Protein AF-A0AAV0UFV2-F1 (afdb_monomer_lite)

Sequence (112 aa):
MKVVALDAGGATLKASVVASGVSPTVSILANHVASLSAHPSVMYMGRKLQELERQRAKLRYLRPVQRGYCVNWNVESELWTYVMSDELLKVKDPTEYSLVVTAPLLAPDSRE

Radius of gyration: 15.3 Å; chains: 1; bounding box: 38×41×36 Å

Secondary structure (DSSP, 8-state):
-EEEEEEE-SSEEEEEEEETTSPPP-EEEES-EEEETTEEEEEE-HHHHHHHHHTT--EEEE-SEETTEES-HHHHHHHHHHHHSTTTT--S-GGGEEEEE---TTPPPS--

Organism: NCBI:txid86335

Structure (mmCIF, N/CA/C/O backbone):
data_AF-A0AAV0UFV2-F1
#
_entry.id   AF-A0AAV0UFV2-F1
#
loop_
_atom_site.group_PDB
_atom_site.id
_atom_site.type_symbol
_atom_site.label_atom_id
_atom_site.label_alt_id
_atom_site.label_comp_id
_atom_site.label_asym_id
_atom_site.label_entity_id
_atom_site.label_seq_id
_atom_site.pdbx_PDB_ins_code
_atom_site.Cartn_x
_atom_site.Cartn_y
_atom_site.Cartn_z
_atom_site.occupancy
_atom_site.B_iso_or_equiv
_atom_site.auth_seq_id
_atom_site.auth_comp_id
_atom_site.auth_asym_id
_atom_site.auth_atom_id
_atom_site.pdbx_PDB_model_num
ATOM 1 N N . MET A 1 1 ? -14.036 2.169 20.352 1.00 84.62 1 MET A N 1
ATOM 2 C CA . MET A 1 1 ? -13.224 1.334 19.443 1.00 84.62 1 MET A CA 1
ATOM 3 C C . MET A 1 1 ? -12.814 2.188 18.257 1.00 84.62 1 MET A C 1
ATOM 5 O O . MET A 1 1 ? -13.665 2.918 17.756 1.00 84.62 1 MET A O 1
ATOM 9 N N . LYS A 1 2 ? -11.537 2.153 17.864 1.00 93.44 2 LYS A N 1
ATOM 10 C CA . LYS A 1 2 ? -11.041 2.796 16.642 1.00 93.44 2 LYS A CA 1
ATOM 11 C C . LYS A 1 2 ? -10.772 1.702 15.615 1.00 93.44 2 LYS A C 1
ATOM 13 O O . LYS A 1 2 ? -10.237 0.653 15.969 1.00 93.44 2 LYS A O 1
ATOM 18 N N . VAL A 1 3 ? -11.158 1.933 14.369 1.00 96.19 3 VAL A N 1
ATOM 19 C CA . VAL A 1 3 ? -10.978 0.966 13.286 1.00 96.19 3 VAL A CA 1
ATOM 20 C C . VAL A 1 3 ? -10.235 1.640 12.148 1.00 96.19 3 VAL A C 1
ATOM 22 O O . VAL A 1 3 ? -10.602 2.738 11.741 1.00 96.19 3 VAL A O 1
ATOM 25 N N . VAL A 1 4 ? -9.208 0.987 11.621 1.00 97.12 4 VAL A N 1
ATOM 26 C CA . VAL A 1 4 ? -8.668 1.315 10.304 1.00 97.12 4 VAL A CA 1
ATOM 27 C C . VAL A 1 4 ? -9.484 0.530 9.285 1.00 97.12 4 VAL A C 1
ATOM 29 O O . VAL A 1 4 ? -9.473 -0.700 9.294 1.00 97.12 4 VAL A O 1
ATOM 32 N N . ALA A 1 5 ? -10.223 1.236 8.436 1.00 97.44 5 ALA A N 1
ATOM 33 C CA . ALA A 1 5 ? -10.875 0.649 7.274 1.00 97.44 5 ALA A CA 1
ATOM 34 C C . ALA A 1 5 ? -9.938 0.797 6.072 1.00 97.44 5 ALA A C 1
ATOM 36 O O . ALA A 1 5 ? -9.543 1.920 5.755 1.00 97.44 5 ALA A O 1
ATOM 37 N N . LEU A 1 6 ? -9.583 -0.313 5.424 1.00 98.06 6 LEU A N 1
ATOM 38 C CA . LEU A 1 6 ? -8.672 -0.361 4.282 1.00 98.06 6 LEU A CA 1
ATOM 39 C C . LEU A 1 6 ? -9.327 -1.082 3.097 1.00 98.06 6 LEU A C 1
ATOM 41 O O . LEU A 1 6 ? -9.587 -2.280 3.144 1.00 98.06 6 LEU A O 1
ATOM 45 N N . ASP A 1 7 ? -9.557 -0.355 2.010 1.00 97.50 7 ASP A N 1
ATOM 46 C CA . ASP A 1 7 ? -9.875 -0.943 0.711 1.00 97.50 7 ASP A CA 1
ATOM 47 C C . ASP A 1 7 ? -8.568 -1.192 -0.059 1.00 97.50 7 ASP A C 1
ATOM 49 O O . ASP A 1 7 ? -7.950 -0.247 -0.567 1.00 97.50 7 ASP A O 1
ATOM 53 N N . ALA A 1 8 ? -8.120 -2.452 -0.088 1.00 96.31 8 ALA A N 1
ATOM 54 C CA . ALA A 1 8 ? -6.832 -2.873 -0.642 1.00 96.31 8 ALA A CA 1
ATOM 55 C C . ALA A 1 8 ? -6.943 -3.232 -2.136 1.00 96.31 8 ALA A C 1
ATOM 57 O O . ALA A 1 8 ? -6.817 -4.385 -2.554 1.00 96.31 8 ALA A O 1
ATOM 58 N N . GLY A 1 9 ? -7.223 -2.225 -2.964 1.00 95.62 9 GLY A N 1
ATOM 59 C CA . GLY A 1 9 ? -7.360 -2.388 -4.409 1.00 95.62 9 GLY A CA 1
ATOM 60 C C . GLY A 1 9 ? -6.021 -2.561 -5.134 1.00 95.62 9 GLY A C 1
ATOM 61 O O . GLY A 1 9 ? -4.976 -2.082 -4.701 1.00 95.62 9 GLY A O 1
ATOM 62 N N . GLY A 1 10 ? -6.045 -3.183 -6.318 1.00 95.31 10 GLY A N 1
ATOM 63 C CA . GLY A 1 10 ? -4.823 -3.408 -7.105 1.00 95.31 10 GLY A CA 1
ATOM 64 C C . GLY A 1 10 ? -4.198 -2.150 -7.723 1.00 95.31 10 GLY A C 1
ATOM 65 O O . GLY A 1 10 ? -3.032 -2.168 -8.102 1.00 95.31 10 GLY A O 1
ATOM 66 N N . ALA A 1 11 ? -4.961 -1.060 -7.846 1.00 95.94 11 ALA A N 1
ATOM 67 C CA . ALA A 1 11 ? -4.463 0.224 -8.347 1.00 95.94 11 ALA A CA 1
ATOM 68 C C . ALA A 1 11 ? -4.240 1.243 -7.224 1.00 95.94 11 ALA A C 1
ATOM 70 O O . ALA A 1 11 ? -3.305 2.039 -7.288 1.00 95.94 11 ALA A O 1
ATOM 71 N N . THR A 1 12 ? -5.104 1.242 -6.209 1.00 97.81 12 THR A N 1
ATOM 72 C CA . THR A 1 12 ? -5.054 2.187 -5.094 1.00 97.81 12 THR A CA 1
ATOM 73 C C . THR A 1 12 ? -5.417 1.507 -3.785 1.00 97.81 12 THR A C 1
ATOM 75 O O . THR A 1 12 ? -6.274 0.627 -3.751 1.00 97.81 12 THR A O 1
ATOM 78 N N . LEU A 1 13 ? -4.781 1.971 -2.714 1.00 98.25 13 LEU A N 1
ATOM 79 C CA . LEU A 1 13 ? -5.176 1.731 -1.336 1.00 98.25 13 LEU A CA 1
ATOM 80 C C . LEU A 1 13 ? -5.995 2.936 -0.877 1.00 98.25 13 LEU A C 1
ATOM 82 O O . LEU A 1 13 ? -5.528 4.076 -0.975 1.00 98.25 13 LEU A O 1
ATOM 86 N N . LYS A 1 14 ? -7.212 2.705 -0.386 1.00 98.19 14 LYS A N 1
ATOM 87 C CA . LYS A 1 14 ? -8.035 3.760 0.222 1.00 98.19 14 LYS A CA 1
ATOM 88 C C . LYS A 1 14 ? -8.236 3.423 1.679 1.00 98.19 14 LYS A C 1
ATOM 90 O O . LYS A 1 14 ? -8.684 2.325 1.992 1.00 98.19 14 LYS A O 1
ATOM 95 N N . ALA A 1 15 ? -7.919 4.358 2.559 1.00 97.94 15 ALA A N 1
ATOM 96 C CA . ALA A 1 15 ? -7.925 4.078 3.979 1.00 97.94 15 ALA A CA 1
ATOM 97 C C . ALA A 1 15 ? -8.536 5.211 4.795 1.00 97.94 15 ALA A C 1
ATOM 99 O O . ALA A 1 15 ? -8.470 6.379 4.408 1.00 97.94 15 ALA A O 1
ATOM 100 N N . SER A 1 16 ? -9.130 4.857 5.929 1.00 97.25 16 SER A N 1
ATOM 101 C CA . SER A 1 16 ? -9.725 5.803 6.869 1.00 97.25 16 SER A CA 1
ATOM 102 C C . SER A 1 16 ? -9.610 5.294 8.300 1.00 97.25 16 SER A C 1
ATOM 104 O O . SER A 1 16 ? -9.692 4.089 8.544 1.00 97.25 16 SER A O 1
ATOM 106 N N . VAL A 1 17 ? -9.474 6.220 9.250 1.00 96.19 17 VAL A N 1
ATOM 107 C CA . VAL A 1 17 ? -9.699 5.937 10.669 1.00 96.19 17 VAL A CA 1
ATOM 108 C C . VAL A 1 17 ? -11.167 6.215 10.984 1.00 96.19 17 VAL A C 1
ATOM 110 O O . VAL A 1 17 ? -11.631 7.351 10.905 1.00 96.19 17 VAL A O 1
ATOM 113 N N . VAL A 1 18 ? -11.889 5.170 11.374 1.00 95.44 18 VAL A N 1
ATOM 114 C CA . VAL A 1 18 ? -13.297 5.219 11.764 1.00 95.44 18 VAL A CA 1
ATOM 115 C C . VAL A 1 18 ? -13.393 5.160 13.286 1.00 95.44 18 VAL A C 1
ATOM 117 O O . VAL A 1 18 ? -12.907 4.224 13.928 1.00 95.44 18 VAL A O 1
ATOM 120 N N . ALA A 1 19 ? -14.031 6.168 13.874 1.00 93.31 19 ALA A N 1
ATOM 121 C CA . ALA A 1 19 ? -14.291 6.254 15.305 1.00 93.31 19 ALA A CA 1
ATOM 122 C C . ALA A 1 19 ? -15.661 6.899 15.554 1.00 93.31 19 ALA A C 1
ATOM 124 O O . ALA A 1 19 ? -16.124 7.727 14.772 1.00 93.31 19 ALA A O 1
ATOM 125 N N . SER A 1 20 ? -16.314 6.521 16.655 1.00 91.56 20 SER A N 1
ATOM 126 C CA . SER A 1 20 ? -17.621 7.081 17.019 1.00 91.56 20 SER A CA 1
ATOM 127 C C . SER A 1 20 ? -17.538 8.597 17.218 1.00 91.56 20 SER A C 1
ATOM 129 O O . SER A 1 20 ? -16.617 9.083 17.873 1.00 91.56 20 SER A O 1
ATOM 131 N N . GLY A 1 21 ? -18.496 9.337 16.655 1.00 89.25 21 GLY A N 1
ATOM 132 C CA . GLY A 1 21 ? -18.562 10.798 16.760 1.00 89.25 21 GLY A CA 1
ATOM 133 C C . GLY A 1 21 ? -17.538 11.562 15.910 1.00 89.25 21 GLY A C 1
ATOM 134 O O . GLY A 1 21 ? -17.485 12.785 16.001 1.00 89.25 21 GLY A O 1
ATOM 135 N N . VAL A 1 22 ? -16.746 10.876 15.078 1.00 88.50 22 VAL A N 1
ATOM 136 C CA . VAL A 1 22 ? -15.770 11.494 14.169 1.00 88.50 22 VAL A CA 1
ATOM 137 C C . VAL A 1 22 ? -16.201 11.252 12.727 1.00 88.50 22 VAL A C 1
ATOM 139 O O . VAL A 1 22 ? -16.448 10.114 12.333 1.00 88.50 22 VAL A O 1
ATOM 142 N N . SER A 1 23 ? -16.281 12.320 11.928 1.00 90.38 23 SER A N 1
ATOM 143 C CA . SER A 1 23 ? -16.510 12.180 10.488 1.00 90.38 23 SER A CA 1
ATOM 144 C C . SER A 1 23 ? -15.266 11.566 9.833 1.00 90.38 23 SER A C 1
ATOM 146 O O . SER A 1 23 ? -14.176 12.127 9.992 1.00 90.38 23 SER A O 1
ATOM 148 N N . PRO A 1 24 ? -15.383 10.429 9.128 1.00 87.69 24 PRO A N 1
ATOM 149 C CA . PRO A 1 24 ? -14.230 9.768 8.537 1.00 87.69 24 PRO A CA 1
ATOM 150 C C . PRO A 1 24 ? -13.656 10.592 7.379 1.00 87.69 24 PRO A C 1
ATOM 152 O O . PRO A 1 24 ? -14.382 11.080 6.513 1.00 87.69 24 PRO A O 1
ATOM 155 N N . THR A 1 25 ? -12.330 10.705 7.332 1.00 92.25 25 THR A N 1
ATOM 156 C CA . THR A 1 25 ? -11.589 11.220 6.172 1.00 92.25 25 THR A CA 1
ATOM 157 C C . THR A 1 25 ? -10.963 10.061 5.408 1.00 92.25 25 THR A C 1
ATOM 159 O O . THR A 1 25 ? -10.591 9.054 6.011 1.00 92.25 25 THR A O 1
ATOM 162 N N . VAL A 1 26 ? -10.853 10.177 4.083 1.00 95.12 26 VAL A N 1
ATOM 163 C CA . VAL A 1 26 ? -10.234 9.141 3.246 1.00 95.12 26 VAL A CA 1
ATOM 164 C C . VAL A 1 26 ? -8.871 9.597 2.744 1.00 95.12 26 VAL A C 1
ATOM 166 O O . VAL A 1 26 ? -8.734 10.671 2.158 1.00 95.12 26 VAL A O 1
ATOM 169 N N . SER A 1 27 ? -7.875 8.746 2.946 1.00 96.50 27 SER A N 1
ATOM 170 C CA . SER A 1 27 ? -6.542 8.869 2.371 1.00 96.50 27 SER A CA 1
ATOM 171 C C . SER A 1 27 ? -6.417 7.882 1.212 1.00 96.50 27 SER A C 1
ATOM 173 O O . SER A 1 27 ? -6.798 6.719 1.344 1.00 96.50 27 SER A O 1
ATOM 175 N N . ILE A 1 28 ? -5.914 8.344 0.064 1.00 96.94 28 ILE A N 1
ATOM 176 C CA . ILE A 1 28 ? -5.761 7.526 -1.146 1.00 96.94 28 ILE A CA 1
ATOM 177 C C . ILE A 1 28 ? -4.283 7.467 -1.521 1.00 96.94 28 ILE A C 1
ATOM 179 O O . ILE A 1 28 ? -3.650 8.498 -1.746 1.00 96.94 28 ILE A O 1
ATOM 183 N N . LEU A 1 29 ? -3.756 6.252 -1.626 1.00 97.81 29 LEU A N 1
ATOM 184 C CA . LEU A 1 29 ? -2.387 5.958 -2.028 1.00 97.81 29 LEU A CA 1
ATOM 185 C C . LEU A 1 29 ? -2.401 5.076 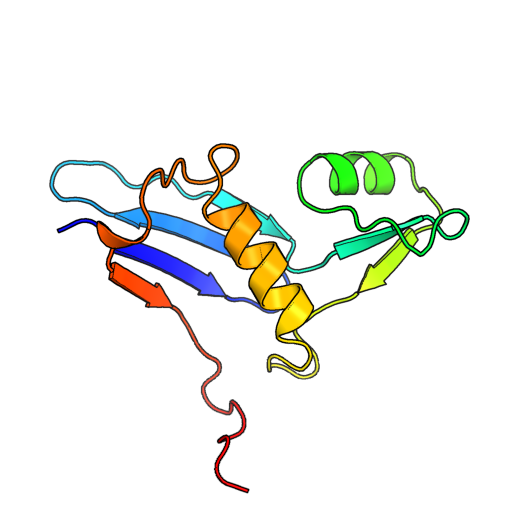-3.279 1.00 97.81 29 LEU A C 1
ATOM 187 O O . LEU A 1 29 ? -3.252 4.203 -3.416 1.00 97.81 29 LEU A O 1
ATOM 191 N N . ALA A 1 30 ? -1.465 5.282 -4.203 1.00 98.00 30 ALA A N 1
ATOM 192 C CA . ALA A 1 30 ? -1.287 4.357 -5.318 1.00 98.00 30 ALA A CA 1
ATOM 193 C C . ALA A 1 30 ? -0.714 3.023 -4.809 1.00 98.00 30 ALA A C 1
ATOM 195 O O . ALA A 1 30 ? 0.247 3.031 -4.041 1.00 98.00 30 ALA A O 1
ATOM 196 N N . ASN A 1 31 ? -1.283 1.887 -5.229 1.00 97.69 31 ASN A N 1
ATOM 197 C CA . ASN A 1 31 ? -0.822 0.563 -4.800 1.00 97.69 31 ASN A CA 1
ATOM 198 C C . ASN A 1 31 ? 0.371 0.090 -5.650 1.00 97.69 31 ASN A C 1
ATOM 200 O O . ASN A 1 31 ? 0.318 -0.911 -6.369 1.00 97.69 31 ASN A O 1
ATOM 204 N N . HIS A 1 32 ? 1.433 0.891 -5.644 1.00 98.06 32 HIS A N 1
ATOM 205 C CA . HIS A 1 32 ? 2.695 0.583 -6.295 1.00 98.06 32 HIS A CA 1
ATOM 206 C C . HIS A 1 32 ? 3.829 1.397 -5.687 1.00 98.06 32 HIS A C 1
ATOM 208 O O . HIS A 1 32 ? 3.640 2.496 -5.167 1.00 98.06 32 HIS A O 1
ATOM 214 N N . VAL A 1 33 ? 5.031 0.861 -5.832 1.00 98.25 33 VAL A N 1
ATOM 215 C CA . VAL A 1 33 ? 6.278 1.580 -5.584 1.00 98.25 33 VAL A CA 1
ATOM 216 C C . VAL A 1 33 ? 7.051 1.668 -6.893 1.00 98.25 33 VAL A C 1
ATOM 218 O O . VAL A 1 33 ? 6.765 0.944 -7.855 1.00 98.25 33 VAL A O 1
ATOM 221 N N . ALA A 1 34 ? 8.039 2.550 -6.963 1.00 98.31 34 ALA A N 1
ATOM 222 C CA . ALA A 1 34 ? 8.980 2.530 -8.073 1.00 98.31 34 ALA A CA 1
ATOM 223 C C . ALA A 1 34 ? 10.375 2.950 -7.634 1.00 98.31 34 ALA A C 1
ATOM 225 O O . ALA A 1 34 ? 10.523 3.735 -6.705 1.00 98.31 34 ALA A O 1
ATOM 226 N N . SER A 1 35 ? 11.392 2.479 -8.348 1.00 98.19 35 SER A N 1
ATOM 227 C CA . SER A 1 35 ? 12.765 2.963 -8.214 1.00 98.19 35 SER A CA 1
ATOM 228 C C . SER A 1 35 ? 13.196 3.750 -9.445 1.00 98.19 35 SER A C 1
ATOM 230 O O . SER A 1 35 ? 12.668 3.575 -10.548 1.00 98.19 35 SER A O 1
ATOM 232 N N . LEU A 1 36 ? 14.182 4.631 -9.279 1.00 97.88 36 LEU A N 1
ATOM 233 C CA . LEU A 1 36 ? 14.851 5.243 -10.422 1.00 97.88 36 LEU A CA 1
ATOM 234 C C . LEU A 1 36 ? 15.716 4.191 -11.112 1.00 97.88 36 LEU A C 1
ATOM 236 O O . LEU A 1 36 ? 16.453 3.457 -10.462 1.00 97.88 36 LEU A O 1
ATOM 240 N N . SER A 1 37 ? 15.719 4.173 -12.445 1.00 95.56 37 SER A N 1
ATOM 241 C CA . SER A 1 37 ? 16.564 3.238 -13.203 1.00 95.56 37 SER A CA 1
ATOM 242 C C . SER A 1 37 ? 18.057 3.375 -12.884 1.00 95.56 37 SER A C 1
ATOM 244 O O . SER A 1 37 ? 18.783 2.396 -13.016 1.00 95.56 37 SER A O 1
ATOM 246 N N . ALA A 1 38 ? 18.501 4.571 -12.481 1.00 96.06 38 ALA A N 1
ATOM 247 C CA . ALA A 1 38 ? 19.872 4.840 -12.048 1.00 96.06 38 ALA A CA 1
ATOM 248 C C . ALA A 1 38 ? 20.154 4.409 -10.593 1.00 96.06 38 ALA A C 1
ATOM 250 O O . ALA A 1 38 ? 21.302 4.156 -10.253 1.00 96.06 38 ALA A O 1
ATOM 251 N N . HIS A 1 39 ? 19.120 4.296 -9.752 1.00 95.56 39 HIS A N 1
ATOM 252 C CA . HIS A 1 39 ? 19.226 3.962 -8.327 1.00 95.56 39 HIS A CA 1
ATOM 253 C C . HIS A 1 39 ? 18.201 2.874 -7.960 1.00 95.56 39 HIS A C 1
ATOM 255 O O . HIS A 1 39 ? 17.224 3.148 -7.260 1.00 95.56 39 HIS A O 1
ATOM 261 N N . PRO A 1 40 ? 18.378 1.634 -8.457 1.00 93.94 40 PRO A N 1
ATOM 262 C CA . PRO A 1 40 ? 17.357 0.592 -8.364 1.00 93.94 40 PRO A CA 1
ATOM 263 C C . PRO A 1 40 ? 17.108 0.080 -6.938 1.00 93.94 40 PRO A C 1
ATOM 265 O O . PRO A 1 40 ? 16.085 -0.558 -6.715 1.00 93.94 40 PRO A O 1
ATOM 268 N N . SER A 1 41 ? 18.015 0.346 -5.992 1.00 94.00 41 SER A N 1
ATOM 269 C CA . SER A 1 41 ? 17.899 -0.043 -4.580 1.00 94.00 41 SER A CA 1
ATOM 270 C C . SER A 1 41 ? 17.005 0.881 -3.750 1.00 94.00 41 SER A C 1
ATOM 272 O O . SER A 1 41 ? 16.643 0.521 -2.635 1.00 94.00 41 SER A O 1
ATOM 274 N N . VAL A 1 42 ? 16.651 2.063 -4.265 1.00 95.88 42 VAL A N 1
ATOM 275 C CA . VAL A 1 42 ? 15.825 3.039 -3.545 1.00 95.88 42 VAL A CA 1
ATOM 276 C C . VAL A 1 42 ? 14.399 2.977 -4.074 1.00 95.88 42 VAL A C 1
ATOM 278 O O . VAL A 1 42 ? 14.161 3.262 -5.249 1.00 95.88 42 VAL A O 1
ATOM 281 N N . MET A 1 43 ? 13.457 2.630 -3.199 1.00 96.25 43 MET A N 1
ATOM 282 C CA . MET A 1 43 ? 12.030 2.612 -3.515 1.00 96.25 43 MET A CA 1
ATOM 283 C C . MET A 1 43 ? 11.372 3.931 -3.114 1.00 96.25 43 MET A C 1
ATOM 285 O O . MET A 1 43 ? 11.567 4.446 -2.014 1.00 96.25 43 MET A O 1
ATOM 289 N N . TYR A 1 44 ? 10.572 4.468 -4.024 1.00 97.50 44 TYR A N 1
ATOM 290 C CA . TYR A 1 44 ? 9.751 5.652 -3.832 1.00 97.50 44 TYR A CA 1
ATOM 291 C C . TYR A 1 44 ? 8.278 5.245 -3.817 1.00 97.50 44 TYR A C 1
ATOM 293 O O . TYR A 1 44 ? 7.854 4.374 -4.578 1.00 97.50 44 TYR A O 1
ATOM 301 N N . MET A 1 45 ? 7.498 5.918 -2.976 1.00 96.62 45 MET A N 1
ATOM 302 C CA . MET A 1 45 ? 6.043 5.794 -2.876 1.00 96.62 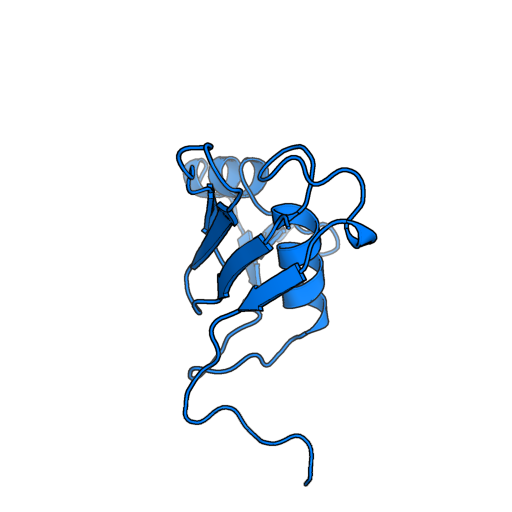45 MET A CA 1
ATOM 303 C C . MET A 1 45 ? 5.436 7.139 -2.458 1.00 96.62 45 MET A C 1
ATOM 305 O O . MET A 1 45 ? 6.170 8.099 -2.189 1.00 96.62 45 MET A O 1
ATOM 309 N N . GLY A 1 46 ? 4.106 7.230 -2.430 1.00 94.62 46 GLY A N 1
ATOM 310 C CA . GLY A 1 46 ? 3.399 8.429 -1.973 1.00 94.62 46 GLY A CA 1
ATOM 311 C C . GLY A 1 46 ? 3.751 9.685 -2.774 1.00 94.62 46 GLY A C 1
ATOM 312 O O . GLY A 1 46 ? 3.918 9.636 -3.996 1.00 94.62 46 GLY A O 1
ATOM 313 N N . ARG A 1 47 ? 3.878 10.826 -2.086 1.00 94.75 47 ARG A N 1
ATOM 314 C CA . ARG A 1 47 ? 4.125 12.130 -2.728 1.00 94.75 47 ARG A CA 1
ATOM 315 C C . ARG A 1 47 ? 5.436 12.165 -3.518 1.00 94.75 47 ARG A C 1
ATOM 317 O O . ARG A 1 47 ? 5.451 12.659 -4.641 1.00 94.75 47 ARG A O 1
ATOM 324 N N . LYS A 1 48 ? 6.513 11.594 -2.967 1.00 95.75 48 LYS A N 1
ATOM 325 C CA . LYS A 1 48 ? 7.830 11.563 -3.630 1.00 95.75 48 LYS A CA 1
ATOM 326 C C . LYS A 1 48 ? 7.767 10.836 -4.970 1.00 95.75 48 LYS A C 1
ATOM 328 O O . LYS A 1 48 ? 8.355 11.287 -5.948 1.00 95.75 48 LYS A O 1
ATOM 333 N N . LEU A 1 49 ? 7.034 9.723 -5.031 1.00 97.25 49 LEU A N 1
ATOM 334 C CA . LEU A 1 49 ? 6.838 9.014 -6.290 1.00 97.25 49 LEU A CA 1
ATOM 335 C C . LEU A 1 49 ? 6.005 9.839 -7.278 1.00 97.25 49 LEU A C 1
ATOM 337 O O . LEU A 1 49 ? 6.403 9.973 -8.430 1.00 97.25 49 LEU A O 1
ATOM 341 N N . GLN A 1 50 ? 4.909 10.455 -6.826 1.00 96.38 50 GLN A N 1
ATOM 342 C CA . GLN A 1 50 ? 4.073 11.307 -7.685 1.00 96.38 50 GLN A CA 1
ATOM 343 C C . GLN A 1 50 ? 4.858 12.473 -8.306 1.00 96.38 50 GLN A C 1
ATOM 345 O O . GLN A 1 50 ? 4.616 12.853 -9.452 1.00 96.38 50 GLN A O 1
ATOM 350 N N . GLU A 1 51 ? 5.807 13.054 -7.573 1.00 97.81 51 GLU A N 1
ATOM 351 C CA . GLU A 1 51 ? 6.695 14.098 -8.092 1.00 97.81 51 GLU A CA 1
ATOM 352 C C . GLU A 1 51 ? 7.597 13.569 -9.217 1.00 97.81 51 GLU A C 1
ATOM 354 O O . GLU A 1 51 ? 7.681 14.191 -10.279 1.00 97.81 51 GLU A O 1
ATOM 359 N N . LEU A 1 52 ? 8.204 12.393 -9.032 1.00 98.06 52 LEU A N 1
ATOM 360 C CA . LEU A 1 52 ? 9.024 11.738 -10.059 1.00 98.06 52 LEU A CA 1
ATOM 361 C C . LEU A 1 52 ? 8.203 11.350 -11.300 1.00 98.06 52 LEU A C 1
ATOM 363 O O . LEU A 1 52 ? 8.674 11.503 -12.429 1.00 98.06 52 LEU A O 1
ATOM 367 N N . GLU A 1 53 ? 6.966 10.889 -11.105 1.00 97.38 53 GLU A N 1
ATOM 368 C CA . GLU A 1 53 ? 6.021 10.578 -12.184 1.00 97.38 53 GLU A CA 1
ATOM 369 C C . GLU A 1 53 ? 5.689 11.829 -13.011 1.00 97.38 53 GLU A C 1
ATOM 371 O O . GLU A 1 53 ? 5.770 11.801 -14.242 1.00 97.38 53 GLU A O 1
ATOM 376 N N . ARG A 1 54 ? 5.394 12.959 -12.350 1.00 97.88 54 ARG A N 1
ATOM 377 C CA . ARG A 1 54 ? 5.131 14.253 -13.012 1.00 97.88 54 ARG A CA 1
ATOM 378 C C . ARG A 1 54 ? 6.332 14.758 -13.808 1.00 97.88 54 ARG A C 1
ATOM 380 O O . ARG A 1 54 ? 6.153 15.337 -14.877 1.00 97.88 54 ARG A O 1
ATOM 387 N N . GLN A 1 55 ? 7.542 14.507 -13.316 1.00 97.69 55 GLN A N 1
ATOM 388 C CA . GLN A 1 55 ? 8.793 14.841 -14.002 1.00 97.69 55 GLN A CA 1
ATOM 389 C C . GLN A 1 55 ? 9.147 13.862 -15.131 1.00 97.69 55 GLN A C 1
ATOM 391 O O . GLN A 1 55 ? 10.162 14.050 -15.800 1.00 97.69 55 GLN A O 1
ATOM 396 N N . ARG A 1 56 ? 8.327 12.825 -15.364 1.00 96.62 56 ARG A N 1
ATOM 397 C CA . ARG A 1 56 ? 8.586 11.763 -16.348 1.00 96.62 56 ARG A CA 1
ATOM 398 C C . ARG A 1 56 ? 9.953 11.102 -16.136 1.00 96.62 56 ARG A C 1
ATOM 400 O O . ARG A 1 56 ? 10.641 10.753 -17.097 1.00 96.62 56 ARG A O 1
ATOM 407 N N . ALA A 1 57 ? 10.354 10.940 -14.874 1.00 97.75 57 ALA A N 1
ATOM 408 C CA . ALA A 1 57 ? 11.596 10.270 -14.528 1.00 97.75 57 ALA A CA 1
ATOM 409 C C . ALA A 1 57 ? 11.604 8.821 -15.049 1.00 97.75 57 ALA A C 1
ATOM 411 O O . ALA A 1 57 ? 10.562 8.180 -15.215 1.00 97.75 57 ALA A O 1
ATOM 412 N N . LYS A 1 58 ? 12.799 8.269 -15.286 1.00 98.00 58 LYS A N 1
ATOM 413 C CA . LYS A 1 58 ? 12.958 6.893 -15.779 1.00 98.00 58 LYS A CA 1
ATOM 414 C C . LYS A 1 58 ? 12.747 5.877 -14.649 1.00 98.00 58 LYS A C 1
ATOM 416 O O . LYS A 1 58 ? 13.713 5.386 -14.057 1.00 98.00 58 LYS A O 1
ATOM 421 N N . LEU A 1 59 ? 11.487 5.575 -14.356 1.00 98.19 59 LEU A N 1
ATOM 422 C CA . LEU A 1 59 ? 11.055 4.741 -13.233 1.00 98.19 59 LEU A CA 1
ATOM 423 C C . LEU A 1 59 ? 10.913 3.257 -13.602 1.00 98.19 59 LEU A C 1
ATOM 425 O O . LEU A 1 59 ? 10.536 2.914 -14.723 1.00 98.19 59 LEU A O 1
ATOM 429 N N . ARG A 1 60 ? 11.187 2.375 -12.637 1.00 97.88 60 ARG A N 1
ATOM 430 C CA . ARG A 1 60 ? 10.874 0.941 -12.684 1.00 97.88 60 ARG A CA 1
ATOM 431 C C . ARG A 1 60 ? 9.822 0.640 -11.626 1.00 97.88 60 ARG A C 1
ATOM 433 O O . ARG A 1 60 ? 10.112 0.732 -10.438 1.00 97.88 60 ARG A O 1
ATOM 440 N N . TYR A 1 61 ? 8.613 0.310 -12.067 1.00 97.19 61 TYR A N 1
ATOM 441 C CA . TYR A 1 61 ? 7.480 0.068 -11.179 1.00 97.19 61 TYR A CA 1
ATOM 442 C C . TYR A 1 61 ? 7.487 -1.346 -10.617 1.00 97.19 61 TYR A C 1
ATOM 444 O O . TYR A 1 61 ? 7.785 -2.308 -11.325 1.00 97.19 61 TYR A O 1
ATOM 452 N N . LEU A 1 62 ? 7.056 -1.455 -9.368 1.00 97.06 62 LEU A N 1
ATOM 453 C CA . LEU A 1 62 ? 6.775 -2.707 -8.697 1.00 97.06 62 LEU A CA 1
ATOM 454 C C . LEU A 1 62 ? 5.370 -2.630 -8.097 1.00 97.06 62 LEU A C 1
ATOM 456 O O . LEU A 1 62 ? 5.042 -1.703 -7.356 1.00 97.06 62 LEU A O 1
ATOM 460 N N . ARG A 1 63 ? 4.529 -3.596 -8.467 1.00 96.94 63 ARG A N 1
ATOM 461 C CA . ARG A 1 63 ? 3.142 -3.699 -8.007 1.00 96.94 63 ARG A CA 1
ATOM 462 C C . ARG A 1 63 ? 2.988 -4.958 -7.164 1.00 96.94 63 ARG A C 1
ATOM 464 O O . ARG A 1 63 ? 3.339 -6.027 -7.670 1.00 96.94 63 ARG A O 1
ATOM 471 N N . PRO A 1 64 ? 2.471 -4.853 -5.931 1.00 96.94 64 PRO A N 1
ATOM 472 C CA . PRO A 1 64 ? 2.224 -6.021 -5.099 1.00 96.94 64 PRO A CA 1
ATOM 473 C C . PRO A 1 64 ? 1.052 -6.857 -5.607 1.00 96.94 64 PRO A C 1
ATOM 475 O O . PRO A 1 64 ? 1.068 -8.073 -5.449 1.00 96.94 64 PRO A O 1
ATOM 478 N N . VAL A 1 65 ? 0.078 -6.234 -6.276 1.00 95.75 65 VAL A N 1
ATOM 479 C CA . VAL A 1 65 ? -1.085 -6.917 -6.848 1.00 95.75 65 VAL A CA 1
ATOM 480 C C . VAL A 1 65 ? -0.894 -7.160 -8.341 1.00 95.75 65 VAL A C 1
ATOM 482 O O . VAL A 1 65 ? -0.658 -6.236 -9.126 1.00 95.75 65 VAL A O 1
ATOM 485 N N . GLN A 1 66 ? -1.051 -8.417 -8.750 1.00 92.69 66 GLN A N 1
ATOM 486 C CA . GLN A 1 66 ? -1.074 -8.837 -10.149 1.00 92.69 66 GLN A CA 1
ATOM 487 C C . GLN A 1 66 ? -2.194 -9.854 -10.355 1.00 92.69 66 GLN A C 1
ATOM 489 O O . GLN A 1 66 ? -2.506 -10.631 -9.461 1.00 92.69 66 GLN A O 1
ATOM 494 N N . ARG A 1 67 ? -2.827 -9.838 -11.537 1.00 89.62 67 ARG A N 1
ATOM 495 C CA . ARG A 1 67 ? -3.912 -10.780 -11.894 1.00 89.62 67 ARG A CA 1
ATOM 496 C C . ARG A 1 67 ? -5.071 -10.828 -10.876 1.00 89.62 67 ARG A C 1
ATOM 498 O O . ARG A 1 67 ? -5.792 -11.813 -10.815 1.00 89.62 67 ARG A O 1
ATOM 505 N N . GLY A 1 68 ? -5.259 -9.755 -10.107 1.00 88.50 68 GLY A N 1
ATOM 506 C CA . GLY A 1 68 ? -6.343 -9.625 -9.131 1.00 88.50 68 GLY A CA 1
ATOM 507 C C . GLY A 1 68 ? -6.032 -10.115 -7.713 1.00 88.50 68 GLY A C 1
ATOM 508 O O . GLY A 1 68 ? -6.937 -10.085 -6.889 1.00 88.50 68 GL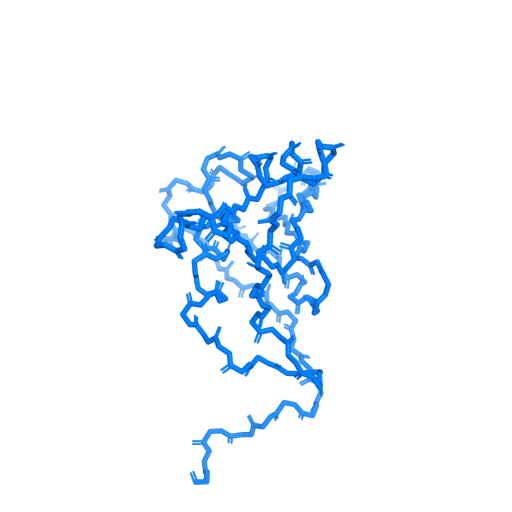Y A O 1
ATOM 509 N N . TYR A 1 69 ? -4.796 -10.520 -7.397 1.00 90.75 69 TYR A N 1
ATOM 510 C CA . TYR A 1 69 ? -4.397 -10.931 -6.044 1.00 90.75 69 TYR A CA 1
ATOM 511 C C . TYR A 1 69 ? -2.987 -10.439 -5.677 1.00 90.75 69 TYR A C 1
ATOM 513 O O . TYR A 1 69 ? -2.202 -10.050 -6.547 1.00 90.75 69 TYR A O 1
ATOM 521 N N . CYS A 1 70 ? -2.676 -10.414 -4.378 1.00 93.81 70 CYS A N 1
ATOM 522 C CA . CYS A 1 70 ? -1.355 -10.031 -3.882 1.00 93.81 70 CYS A CA 1
ATOM 523 C C . CYS A 1 70 ? -0.330 -11.131 -4.204 1.00 93.81 70 CYS A C 1
ATOM 525 O O . CYS A 1 70 ? -0.469 -12.267 -3.758 1.00 93.81 70 CYS A O 1
ATOM 527 N N . VAL A 1 71 ? 0.695 -10.786 -4.984 1.00 93.94 71 VAL A N 1
ATOM 528 C CA . VAL A 1 71 ? 1.823 -11.659 -5.351 1.00 93.94 71 VAL A CA 1
ATOM 529 C C . VAL A 1 71 ? 3.120 -11.283 -4.634 1.00 93.94 71 VAL A C 1
ATOM 531 O O . VAL A 1 71 ? 4.074 -12.055 -4.657 1.00 93.94 71 VAL A O 1
ATOM 534 N N . ASN A 1 72 ? 3.190 -10.100 -4.016 1.00 95.38 72 ASN A N 1
ATOM 535 C CA . ASN A 1 72 ? 4.376 -9.628 -3.304 1.00 95.38 72 ASN A CA 1
ATOM 536 C C . ASN A 1 72 ? 3.989 -8.931 -1.994 1.00 95.38 72 ASN A C 1
ATOM 538 O O . ASN A 1 72 ? 3.795 -7.715 -1.941 1.00 95.38 72 ASN A O 1
ATOM 542 N N . TRP A 1 73 ? 3.931 -9.726 -0.926 1.00 95.06 73 TRP A N 1
ATOM 543 C CA . TRP A 1 73 ? 3.582 -9.262 0.415 1.00 95.06 73 TRP A CA 1
ATOM 544 C C . TRP A 1 73 ? 4.619 -8.337 1.050 1.00 95.06 73 TRP A C 1
ATOM 546 O O . TRP A 1 73 ? 4.246 -7.538 1.904 1.00 95.06 73 TRP A O 1
ATOM 556 N N . ASN A 1 74 ? 5.887 -8.383 0.629 1.00 96.56 74 ASN A N 1
ATOM 557 C CA . ASN A 1 74 ? 6.901 -7.463 1.152 1.00 96.56 74 ASN A CA 1
ATOM 558 C C . ASN A 1 74 ? 6.568 -6.020 0.749 1.00 96.56 74 ASN A C 1
ATOM 560 O O . ASN A 1 74 ? 6.551 -5.127 1.589 1.00 96.56 74 ASN A O 1
ATOM 564 N N . VAL A 1 75 ? 6.216 -5.811 -0.523 1.00 97.12 75 VAL A N 1
ATOM 565 C CA . VAL A 1 75 ? 5.822 -4.489 -1.036 1.00 97.12 75 VAL A CA 1
ATOM 566 C C . VAL A 1 75 ? 4.466 -4.055 -0.482 1.00 97.12 75 VAL A C 1
ATOM 568 O O . VAL A 1 75 ? 4.313 -2.896 -0.104 1.00 97.12 75 VAL A O 1
ATOM 571 N N . GLU A 1 76 ? 3.492 -4.969 -0.405 1.00 97.06 76 GLU A N 1
ATOM 572 C CA . GLU A 1 76 ? 2.174 -4.666 0.176 1.00 97.06 76 GLU A CA 1
ATOM 573 C C . GLU A 1 76 ? 2.320 -4.210 1.639 1.00 97.06 76 GLU A C 1
ATOM 575 O O . GLU A 1 76 ? 1.750 -3.195 2.033 1.00 97.06 76 GLU A O 1
ATOM 580 N N . SER A 1 77 ? 3.161 -4.894 2.423 1.00 96.50 77 SER A N 1
ATOM 581 C CA . SER A 1 77 ? 3.405 -4.562 3.833 1.00 96.50 77 SER A CA 1
ATOM 582 C C . SER A 1 77 ? 4.099 -3.207 4.007 1.00 96.50 77 SER A C 1
ATOM 584 O O . SER A 1 77 ? 3.748 -2.449 4.914 1.00 96.50 77 SER A O 1
ATOM 586 N N . GLU A 1 78 ? 5.054 -2.860 3.138 1.00 96.88 78 GLU A N 1
ATOM 587 C CA . GLU A 1 78 ? 5.684 -1.532 3.143 1.00 96.88 78 GLU A CA 1
ATOM 588 C C . GLU A 1 78 ? 4.675 -0.424 2.813 1.00 96.88 78 GLU A C 1
ATOM 590 O O . GLU A 1 78 ? 4.625 0.597 3.504 1.00 96.88 78 GLU A O 1
ATOM 595 N N . LEU A 1 79 ? 3.822 -0.637 1.805 1.00 97.81 79 LEU A N 1
ATOM 596 C CA . LEU A 1 79 ? 2.760 0.306 1.454 1.00 97.81 79 LEU A CA 1
ATOM 597 C C . LEU A 1 79 ? 1.751 0.466 2.596 1.00 97.81 79 LEU A C 1
ATOM 599 O O . LEU A 1 79 ? 1.364 1.591 2.903 1.00 97.81 79 LEU A O 1
ATOM 603 N N . TRP A 1 80 ? 1.363 -0.617 3.273 1.00 97.00 80 TRP A N 1
ATOM 604 C CA . TRP A 1 80 ? 0.465 -0.553 4.432 1.00 97.00 80 TRP A CA 1
ATOM 605 C C . TRP A 1 80 ? 1.108 0.168 5.617 1.00 97.00 80 TRP A C 1
ATOM 607 O O . TRP A 1 80 ? 0.455 0.986 6.265 1.00 97.00 80 TRP A O 1
ATOM 617 N N . THR A 1 81 ? 2.401 -0.060 5.856 1.00 95.94 81 THR A N 1
ATOM 618 C CA . THR A 1 81 ? 3.172 0.678 6.867 1.00 95.94 81 THR A CA 1
ATOM 619 C C . THR A 1 81 ? 3.157 2.177 6.563 1.00 95.94 81 THR A C 1
ATOM 621 O O . THR A 1 81 ? 2.922 2.995 7.453 1.00 95.94 81 THR A O 1
ATOM 624 N N . TYR A 1 82 ? 3.326 2.554 5.292 1.00 96.69 82 TYR A N 1
ATOM 625 C CA . TYR A 1 82 ? 3.227 3.947 4.866 1.00 96.69 82 TYR A CA 1
ATOM 626 C C . TYR A 1 82 ? 1.804 4.507 5.010 1.00 96.69 82 TYR A C 1
ATOM 628 O O . TYR A 1 82 ? 1.646 5.630 5.489 1.00 96.69 82 TYR A O 1
ATOM 636 N N . VAL A 1 83 ? 0.761 3.733 4.686 1.00 96.88 83 VAL A N 1
ATOM 637 C CA . VAL A 1 83 ? -0.647 4.116 4.920 1.00 96.88 83 VAL A CA 1
ATOM 638 C C . VAL A 1 83 ? -0.906 4.428 6.393 1.00 96.88 83 VAL A C 1
ATOM 640 O O . VAL A 1 83 ? -1.540 5.434 6.698 1.00 96.88 83 VAL A O 1
ATOM 643 N N . MET A 1 84 ? -0.397 3.607 7.311 1.00 95.38 84 MET A N 1
ATOM 644 C CA . MET A 1 84 ? -0.581 3.805 8.753 1.00 95.38 84 MET A CA 1
ATOM 645 C C . MET A 1 84 ? 0.281 4.940 9.326 1.00 95.38 84 MET A C 1
ATOM 647 O O . MET A 1 84 ? 0.033 5.391 10.441 1.00 95.38 84 MET A O 1
ATOM 651 N N . SER A 1 85 ? 1.264 5.440 8.578 1.00 94.25 85 SER A N 1
ATOM 652 C CA . SER A 1 85 ? 2.180 6.477 9.052 1.00 94.25 85 SER A CA 1
ATOM 653 C C . SER A 1 85 ? 1.490 7.800 9.419 1.00 94.25 85 SER A C 1
ATOM 655 O O . SER A 1 85 ? 0.337 8.075 9.058 1.00 94.25 85 SER A O 1
ATOM 657 N N . ASP A 1 86 ? 2.250 8.674 10.088 1.00 90.06 86 ASP A N 1
ATOM 658 C CA . ASP A 1 86 ? 1.825 10.042 10.414 1.00 90.06 86 ASP A CA 1
ATOM 659 C C . ASP A 1 86 ? 1.541 10.910 9.176 1.00 90.06 86 ASP A C 1
ATOM 661 O O . ASP A 1 86 ? 0.791 11.883 9.252 1.00 90.06 86 ASP A O 1
ATOM 665 N N . GLU A 1 87 ? 2.069 10.528 8.009 1.00 90.00 87 GLU A N 1
ATOM 666 C CA . GLU A 1 87 ? 1.829 11.261 6.767 1.00 90.00 87 GLU A CA 1
ATOM 667 C C . GLU A 1 87 ? 0.409 11.041 6.217 1.00 90.00 87 GLU A C 1
ATOM 669 O O . GLU A 1 87 ? -0.174 11.974 5.661 1.00 90.00 87 GLU A O 1
ATOM 674 N N . LEU A 1 88 ? -0.164 9.839 6.378 1.00 93.12 88 LEU A N 1
ATOM 675 C CA . LEU A 1 88 ? -1.443 9.468 5.757 1.00 93.12 88 LEU A CA 1
ATOM 676 C C . LEU A 1 88 ? -2.600 9.322 6.747 1.00 93.12 88 LEU A C 1
ATOM 678 O O . LEU A 1 88 ? -3.640 9.948 6.536 1.00 93.12 88 LEU A O 1
ATOM 682 N N . LEU A 1 89 ? -2.462 8.497 7.790 1.00 94.56 89 LEU A N 1
ATOM 683 C CA . LEU A 1 89 ? -3.559 8.211 8.729 1.00 94.56 89 LEU A CA 1
ATOM 684 C C . LEU A 1 89 ? -3.294 8.648 10.168 1.00 94.56 89 LEU A C 1
ATOM 686 O O . LEU A 1 89 ? -4.242 8.692 10.952 1.00 94.56 89 LEU A O 1
ATOM 690 N N . LYS A 1 90 ? -2.052 8.996 10.530 1.00 93.69 90 LYS A N 1
ATOM 691 C CA . LYS A 1 90 ? -1.703 9.431 11.898 1.00 93.69 90 LYS A CA 1
ATOM 692 C C . LYS A 1 90 ? -1.996 8.374 12.961 1.00 93.69 90 LYS A C 1
ATOM 694 O O . LYS A 1 90 ? -2.357 8.694 14.096 1.00 93.69 90 LYS A O 1
ATOM 699 N N . VAL A 1 91 ? -1.813 7.101 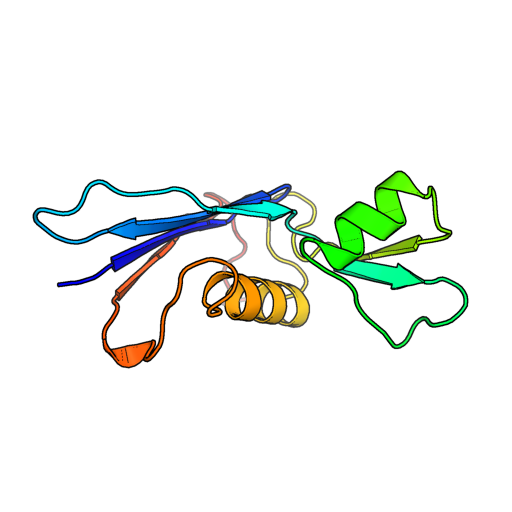12.604 1.00 92.75 91 VAL A N 1
ATOM 700 C CA . VAL A 1 91 ? -1.885 5.987 13.553 1.00 92.75 91 VAL A CA 1
ATOM 701 C C . VAL A 1 91 ? -0.580 5.967 14.349 1.00 92.75 91 VAL A C 1
ATOM 703 O O . VAL A 1 91 ? 0.469 5.604 13.831 1.00 92.75 91 VAL A O 1
ATOM 706 N N . LYS A 1 92 ? -0.637 6.404 15.613 1.00 89.69 92 LYS A N 1
ATOM 707 C CA . LYS A 1 92 ? 0.541 6.448 16.499 1.00 89.69 92 LYS A CA 1
ATOM 708 C C . LYS A 1 92 ? 0.894 5.084 17.086 1.00 89.69 92 LYS A C 1
ATOM 710 O O . LYS A 1 92 ? 2.053 4.693 17.060 1.00 89.69 92 LYS A O 1
ATOM 715 N N . ASP A 1 93 ? -0.111 4.387 17.609 1.00 92.31 93 ASP A N 1
ATOM 716 C CA . ASP A 1 93 ? 0.014 3.045 18.172 1.00 92.31 93 ASP A CA 1
ATOM 717 C C . ASP A 1 93 ? -0.970 2.111 17.451 1.00 92.31 93 ASP A C 1
ATOM 719 O O . ASP A 1 93 ? -2.177 2.213 17.686 1.00 92.31 93 ASP A O 1
ATOM 723 N N . PRO A 1 94 ? -0.493 1.223 16.559 1.00 91.62 94 PRO A N 1
ATOM 724 C CA . PRO A 1 94 ? -1.346 0.277 15.843 1.00 91.62 94 PRO A CA 1
ATOM 725 C C . PRO A 1 94 ? -2.152 -0.656 16.756 1.00 91.62 94 PRO A C 1
ATOM 727 O O . PRO A 1 94 ? -3.210 -1.123 16.341 1.00 91.62 94 PRO A O 1
ATOM 730 N N . THR A 1 95 ? -1.702 -0.909 17.992 1.00 93.81 95 THR A N 1
ATOM 731 C CA . THR A 1 95 ? -2.385 -1.823 18.925 1.00 93.81 95 THR A CA 1
ATOM 732 C C . THR A 1 95 ? -3.707 -1.262 19.460 1.00 93.81 95 THR A C 1
ATOM 734 O O . THR A 1 95 ? -4.568 -2.023 19.898 1.00 93.81 95 THR A O 1
ATOM 737 N N . GLU A 1 96 ? -3.927 0.055 19.356 1.00 94.56 96 GLU A N 1
ATOM 738 C CA . GLU A 1 96 ? -5.194 0.704 19.722 1.00 94.56 96 GLU A CA 1
ATOM 739 C C . GLU A 1 96 ? -6.306 0.541 18.668 1.00 94.56 96 GLU A C 1
ATOM 741 O O . GLU A 1 96 ? -7.452 0.954 18.898 1.00 94.56 96 GLU A O 1
ATOM 746 N N . TYR A 1 97 ? -5.977 0.000 17.492 1.00 95.50 97 TYR A N 1
ATOM 747 C CA . TYR A 1 97 ? -6.870 -0.058 16.340 1.00 95.50 97 TYR A CA 1
ATOM 748 C C . TYR A 1 97 ? -7.178 -1.503 15.974 1.00 95.50 97 TYR A C 1
ATOM 750 O O . TYR A 1 97 ? -6.323 -2.382 16.003 1.00 95.50 97 TYR A O 1
ATOM 758 N N . SER A 1 98 ? -8.412 -1.746 15.549 1.00 96.50 98 SER A N 1
ATOM 759 C CA . SER A 1 98 ? -8.728 -2.946 14.773 1.00 96.50 98 SER A CA 1
ATOM 760 C C . SER A 1 98 ? -8.624 -2.643 13.284 1.00 96.50 98 SER A C 1
ATOM 762 O O . SER A 1 98 ? -8.847 -1.508 12.865 1.00 96.50 98 SER A O 1
ATOM 764 N N . LEU A 1 99 ? -8.311 -3.654 12.479 1.00 96.25 99 LEU A N 1
ATOM 765 C CA . LEU A 1 99 ? -8.238 -3.534 11.026 1.00 96.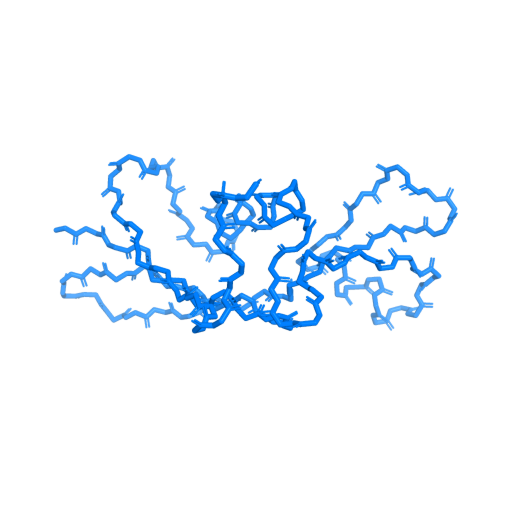25 99 LEU A CA 1
ATOM 766 C C . LEU A 1 99 ? -9.447 -4.222 10.390 1.00 96.25 99 LEU A C 1
ATOM 768 O O . LEU A 1 99 ? -9.735 -5.379 10.686 1.00 96.25 99 LEU A O 1
ATOM 772 N N . VAL A 1 100 ? -10.123 -3.517 9.488 1.00 97.25 100 VAL A N 1
ATOM 773 C CA . VAL A 1 100 ? -11.080 -4.095 8.539 1.00 97.25 100 VAL A CA 1
ATOM 774 C C . VAL A 1 100 ? -10.511 -3.872 7.148 1.00 97.25 100 VAL A C 1
ATOM 776 O O . VAL A 1 100 ? -10.270 -2.729 6.763 1.00 97.25 100 VAL A O 1
ATOM 779 N N . VAL A 1 101 ? -10.290 -4.953 6.403 1.00 96.94 101 VAL A N 1
ATOM 780 C CA . VAL A 1 101 ? -9.662 -4.905 5.080 1.00 96.94 101 VAL A CA 1
ATOM 781 C C . VAL A 1 101 ? -10.489 -5.657 4.041 1.00 96.94 101 VAL A C 1
ATOM 783 O O . VAL A 1 101 ? -11.058 -6.707 4.343 1.00 96.94 101 VAL A O 1
ATOM 786 N N . THR A 1 102 ? -10.582 -5.114 2.826 1.00 95.31 102 THR A N 1
ATOM 787 C CA . THR A 1 102 ? -11.195 -5.813 1.687 1.00 95.31 102 THR A CA 1
ATOM 788 C C . THR A 1 102 ? -10.221 -6.834 1.099 1.00 95.31 102 THR A C 1
ATOM 790 O O . THR A 1 102 ? -9.014 -6.607 1.050 1.00 95.31 102 THR A O 1
ATOM 793 N N . ALA A 1 103 ? -10.742 -7.972 0.641 1.00 90.50 103 ALA A N 1
ATOM 794 C CA . ALA A 1 103 ? -9.956 -9.002 -0.030 1.00 90.50 103 ALA A CA 1
ATOM 795 C C . ALA A 1 103 ? -10.651 -9.447 -1.328 1.00 90.50 103 ALA A C 1
ATOM 797 O O . ALA A 1 103 ? -11.886 -9.423 -1.398 1.00 90.50 103 ALA A O 1
ATOM 798 N N . PRO A 1 104 ? -9.894 -9.862 -2.362 1.00 88.38 104 PRO A N 1
ATOM 799 C CA . PRO A 1 104 ? -10.474 -10.448 -3.564 1.00 88.38 104 PRO A CA 1
ATOM 800 C C . PRO A 1 104 ? -11.253 -11.730 -3.243 1.00 88.38 104 PRO A C 1
ATOM 802 O O . PRO A 1 104 ? -10.767 -12.582 -2.505 1.00 88.38 104 PRO A O 1
ATOM 805 N N . LEU A 1 105 ? -12.429 -11.906 -3.858 1.00 87.69 105 LEU A N 1
ATOM 806 C CA . LEU A 1 105 ? -13.285 -13.085 -3.648 1.00 87.69 105 LEU A CA 1
ATOM 807 C C . LEU A 1 105 ? -12.588 -14.409 -4.006 1.00 87.69 105 LEU A C 1
ATOM 809 O O . LEU A 1 105 ? -12.849 -15.431 -3.383 1.00 87.69 105 LEU A O 1
ATOM 813 N N . LEU A 1 106 ? -11.723 -14.379 -5.023 1.00 88.31 106 LEU A N 1
ATOM 814 C CA . LEU A 1 106 ? -10.991 -15.537 -5.546 1.00 88.31 106 LEU A CA 1
ATOM 815 C C . LEU A 1 106 ? -9.494 -15.455 -5.212 1.00 88.31 106 LEU A C 1
ATOM 817 O O . LEU A 1 106 ? -8.658 -15.884 -6.007 1.00 88.31 106 LEU A O 1
ATOM 821 N N . ALA A 1 107 ? -9.139 -14.831 -4.084 1.00 84.12 107 ALA A N 1
ATOM 822 C CA . ALA A 1 107 ? -7.759 -14.848 -3.612 1.00 84.12 107 ALA A CA 1
ATOM 823 C C . ALA A 1 107 ? -7.306 -16.308 -3.383 1.00 84.12 107 ALA A C 1
ATOM 825 O O . ALA A 1 107 ? -8.090 -17.091 -2.842 1.00 84.12 107 ALA A O 1
ATOM 826 N N . PRO A 1 108 ? -6.079 -16.688 -3.791 1.00 85.38 108 PRO A N 1
ATOM 827 C CA . PRO A 1 108 ? -5.565 -18.034 -3.553 1.00 85.38 108 PRO A CA 1
ATOM 828 C C . PRO A 1 108 ? -5.555 -18.357 -2.056 1.00 85.38 108 PRO A C 1
ATOM 830 O O . PRO A 1 108 ? -5.160 -17.510 -1.251 1.00 85.38 108 PRO A O 1
ATOM 833 N N . ASP A 1 109 ? -5.959 -19.573 -1.688 1.00 82.25 109 ASP A N 1
ATOM 834 C CA . ASP A 1 109 ? -5.803 -20.053 -0.315 1.00 82.25 109 ASP A CA 1
ATOM 835 C C . ASP A 1 109 ? -4.339 -20.458 -0.077 1.00 82.25 109 ASP A C 1
ATOM 837 O O . ASP A 1 109 ? -3.669 -20.977 -0.968 1.00 82.25 109 ASP A O 1
ATOM 841 N N . SER A 1 110 ? -3.823 -20.235 1.129 1.00 68.94 110 SER A N 1
ATOM 842 C CA . SER A 1 110 ? -2.433 -20.549 1.487 1.00 68.94 110 SER A CA 1
ATOM 843 C C . SER A 1 110 ? -2.226 -22.027 1.852 1.00 68.94 110 SER A C 1
ATOM 845 O O . SER A 1 110 ? -1.263 -22.355 2.544 1.00 68.94 110 SER A O 1
ATOM 847 N N . ARG A 1 111 ? -3.179 -22.899 1.500 1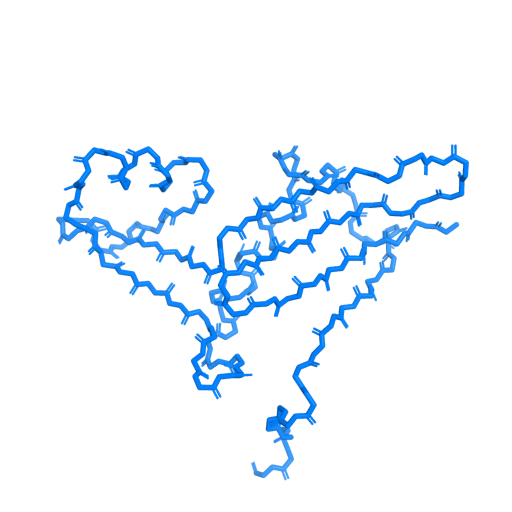.00 63.72 111 ARG A N 1
ATOM 848 C CA . ARG A 1 111 ? -3.273 -24.304 1.934 1.00 63.72 111 ARG A CA 1
ATOM 849 C C . ARG A 1 111 ? -2.930 -25.323 0.839 1.00 63.72 111 ARG A C 1
ATOM 851 O O . ARG A 1 111 ? -3.342 -26.475 0.953 1.00 63.72 111 ARG A O 1
ATOM 858 N N . GLU A 1 112 ? -2.180 -24.917 -0.180 1.00 46.66 112 GLU A N 1
ATOM 859 C CA . GLU A 1 112 ? -1.606 -25.819 -1.193 1.00 46.66 112 GLU A CA 1
ATOM 860 C C . GLU A 1 112 ? -0.102 -26.022 -0.991 1.00 46.66 112 GLU A C 1
ATOM 862 O O . GLU A 1 112 ? 0.610 -25.015 -0.765 1.00 46.66 112 GLU A O 1
#

InterPro domains:
  IPR004000 Actin family [PF00022] (2-110)
  IPR043129 ATPase, nucleotide binding domain [SSF53067] (2-108)

Foldseek 3Di:
DWAWEWEQFQQKIWIWIDDPPDDIDIFIWGQKWKDAPVGRPDIDTDPRVVVCVVVVGRIDMDGQDDPQEGPHVVSVVVVVVVCCDCVHYNNPDCVVYHYDYDHGPPYDDPPD

pLDDT: mean 93.87, std 6.81, range [46.66, 98.31]